Protein AF-A0A218QSC6-F1 (afdb_monomer_lite)

Radius of gyration: 18.8 Å; chains: 1; bounding box: 47×55×49 Å

Secondary structure (DSSP, 8-state):
----------TT---EEEE-TTSEEEEEES--SSPPTT-EEPP------PEE-GGGGHHHHTTEEEEEEE---TT-TT-EEEEEEE-SSS-EEEEEEEEEEEETTEEEE--TTSSPEEHHHHHHHHT--TT-EE-TT-EEEEEEE---TTEEEEEEEEETT--EEEEEEE------GGGG-

Foldseek 3Di:
DDDDPDDDPPVDDQKDFDAAPQQETDDMHPDDPPDPPSHDHQAQDQDDWDWDDQVQAPVVCQQKPKDKEDDDDPVDPQFIKIKIFGQDQFKKAFAWKAKFADDPNITTGDDPSNDIDGSVVVCRQQVHDPVRIAHHGRMTMRRGDHDDVFIKMKTWMATPVGDTHMHIDTPDPPDPPVVVD

Structure (mmCIF, N/CA/C/O backbone):
data_AF-A0A218QSC6-F1
#
_entry.id   AF-A0A218QSC6-F1
#
loop_
_atom_site.group_PDB
_atom_site.id
_atom_site.type_symbol
_atom_site.label_atom_id
_atom_site.label_alt_id
_atom_site.label_comp_id
_atom_site.label_asym_id
_atom_site.label_entity_id
_atom_site.label_seq_id
_atom_site.pdbx_PDB_ins_code
_atom_site.Cartn_x
_atom_site.Cartn_y
_atom_site.Cartn_z
_atom_site.occupancy
_atom_site.B_iso_or_equiv
_atom_site.auth_seq_id
_atom_site.auth_comp_id
_atom_site.auth_asym_id
_atom_site.auth_atom_id
_atom_site.pdbx_PDB_model_num
ATOM 1 N N . MET A 1 1 ? 12.848 -32.900 5.705 1.00 38.41 1 MET A N 1
ATOM 2 C CA . MET A 1 1 ? 12.735 -32.770 4.238 1.00 38.41 1 MET A CA 1
ATOM 3 C C . MET A 1 1 ? 13.510 -31.530 3.831 1.00 38.41 1 MET A C 1
ATOM 5 O O . MET A 1 1 ? 13.062 -30.424 4.095 1.00 38.41 1 MET A O 1
ATOM 9 N N . SER A 1 2 ? 14.731 -31.716 3.335 1.00 40.00 2 SER A N 1
ATOM 10 C CA . SER A 1 2 ? 15.607 -30.648 2.851 1.00 40.00 2 SER A CA 1
ATOM 11 C C . SER A 1 2 ? 15.188 -30.273 1.432 1.00 40.00 2 SER A C 1
ATOM 13 O O . SER A 1 2 ? 15.313 -31.096 0.526 1.00 40.00 2 SER A O 1
ATOM 15 N N . GLY A 1 3 ? 14.660 -29.063 1.248 1.00 41.25 3 GLY A N 1
ATOM 16 C CA . GLY A 1 3 ? 14.384 -28.520 -0.079 1.00 41.25 3 GLY A CA 1
ATOM 17 C C . GLY A 1 3 ? 15.693 -28.348 -0.841 1.00 41.25 3 GLY A C 1
ATOM 18 O O . GLY A 1 3 ? 16.606 -27.674 -0.365 1.00 41.25 3 GLY A O 1
ATOM 19 N N . VAL A 1 4 ? 15.796 -28.996 -1.997 1.00 41.09 4 VAL A N 1
ATOM 20 C CA . VAL A 1 4 ? 16.890 -28.783 -2.942 1.00 41.09 4 VAL A CA 1
ATOM 21 C C . VAL A 1 4 ? 16.800 -27.328 -3.404 1.00 41.09 4 VAL A C 1
ATOM 23 O O . VAL A 1 4 ? 15.817 -26.930 -4.020 1.00 41.09 4 VAL A O 1
ATOM 26 N N . LYS A 1 5 ? 17.802 -26.511 -3.064 1.00 47.44 5 LYS A N 1
ATOM 27 C CA . LYS A 1 5 ? 18.035 -25.241 -3.754 1.00 47.44 5 LYS A CA 1
ATOM 28 C C . LYS A 1 5 ? 18.710 -25.590 -5.070 1.00 47.44 5 LYS A C 1
ATOM 30 O O . LYS A 1 5 ? 19.914 -25.828 -5.091 1.00 47.44 5 LYS A O 1
ATOM 35 N N . GLU A 1 6 ? 17.936 -25.666 -6.142 1.00 43.50 6 GLU A N 1
ATOM 36 C CA . GLU A 1 6 ? 18.510 -25.685 -7.482 1.00 43.50 6 GLU A CA 1
ATOM 37 C C . GLU A 1 6 ? 19.171 -24.325 -7.724 1.00 43.50 6 GLU A C 1
ATOM 39 O O . GLU A 1 6 ? 18.514 -23.285 -7.762 1.00 43.50 6 GLU A O 1
ATOM 44 N N . SER A 1 7 ? 20.501 -24.320 -7.800 1.00 52.97 7 SER A N 1
ATOM 45 C CA . SER A 1 7 ? 21.257 -23.179 -8.298 1.00 52.97 7 SER A CA 1
ATOM 46 C C . SER A 1 7 ? 21.444 -23.364 -9.797 1.00 52.97 7 SER A C 1
ATOM 48 O O . SER A 1 7 ? 22.171 -24.262 -10.224 1.00 52.97 7 SER A O 1
ATOM 50 N N . PHE A 1 8 ? 20.807 -22.516 -10.595 1.00 48.03 8 PHE A N 1
ATOM 51 C CA . PHE A 1 8 ? 21.078 -22.451 -12.024 1.00 48.03 8 PHE A CA 1
ATOM 52 C C . PHE A 1 8 ? 22.317 -21.583 -12.238 1.00 48.03 8 PHE A C 1
ATOM 54 O O . PHE A 1 8 ? 22.346 -20.420 -11.836 1.00 48.03 8 PHE A O 1
ATOM 61 N N . CYS A 1 9 ? 23.353 -22.156 -12.847 1.00 53.25 9 CYS A N 1
ATOM 62 C CA . CYS A 1 9 ? 24.458 -21.386 -13.401 1.00 53.25 9 CYS A CA 1
ATOM 63 C C . CYS A 1 9 ? 24.004 -20.939 -14.792 1.00 53.25 9 CYS A C 1
ATOM 65 O O . CYS A 1 9 ? 23.968 -21.742 -15.723 1.00 53.25 9 CYS A O 1
ATOM 67 N N . ILE A 1 10 ? 23.508 -19.705 -14.894 1.00 60.34 10 ILE A N 1
ATOM 68 C CA . ILE A 1 10 ? 23.102 -19.136 -16.178 1.00 60.34 10 ILE A CA 1
ATOM 69 C C . ILE A 1 10 ? 24.297 -18.351 -16.705 1.00 60.34 10 ILE A C 1
ATOM 71 O O . ILE A 1 10 ? 24.473 -17.185 -16.369 1.00 60.34 10 ILE A O 1
ATOM 75 N N . ASP A 1 11 ? 25.135 -19.016 -17.494 1.00 61.19 11 ASP A N 1
ATOM 76 C CA . ASP A 1 11 ? 26.387 -18.432 -17.983 1.00 61.19 11 ASP A CA 1
ATOM 77 C C . ASP A 1 11 ? 26.186 -17.352 -19.063 1.00 61.19 11 ASP A C 1
ATOM 79 O O . ASP A 1 11 ? 27.155 -16.708 -19.454 1.00 61.19 11 ASP A O 1
ATOM 83 N N . ASP A 1 12 ? 24.956 -17.122 -19.552 1.00 65.00 12 ASP A N 1
ATOM 84 C CA . ASP A 1 12 ? 24.714 -16.125 -20.605 1.00 65.00 12 ASP A CA 1
ATOM 85 C C . ASP A 1 12 ? 23.225 -15.697 -20.714 1.00 65.00 12 ASP A C 1
ATOM 87 O O . ASP A 1 12 ? 22.528 -16.029 -21.678 1.00 65.00 12 ASP A O 1
ATOM 91 N N . VAL A 1 13 ? 22.682 -14.973 -19.719 1.00 62.97 13 VAL A N 1
ATOM 92 C CA . VAL A 1 13 ? 21.396 -14.262 -19.913 1.00 62.97 13 VAL A CA 1
ATOM 93 C C . VAL A 1 13 ? 21.649 -13.082 -20.846 1.00 62.97 13 VAL A C 1
ATOM 95 O O . VAL A 1 13 ? 22.246 -12.090 -20.444 1.00 62.97 13 VAL A O 1
ATOM 98 N N . ARG A 1 14 ? 21.179 -13.177 -22.093 1.00 71.81 14 ARG A N 1
ATOM 99 C CA . ARG A 1 14 ? 21.305 -12.094 -23.088 1.00 71.81 14 ARG A CA 1
ATOM 100 C C . ARG A 1 14 ? 20.069 -11.211 -23.199 1.00 71.81 14 ARG A C 1
ATOM 102 O O . ARG A 1 14 ? 20.125 -10.168 -23.831 1.00 71.81 14 ARG A O 1
ATOM 109 N N . SER A 1 15 ? 18.941 -11.655 -22.659 1.00 81.44 15 SER A N 1
ATOM 110 C CA . SER A 1 15 ? 17.696 -10.896 -22.622 1.00 81.44 15 SER A CA 1
ATOM 111 C C . SER A 1 15 ? 16.802 -11.463 -21.532 1.00 81.44 15 SER A C 1
ATOM 113 O O . SER A 1 15 ? 16.791 -12.677 -21.307 1.00 81.44 15 SER A O 1
ATOM 115 N N . PHE A 1 16 ? 16.059 -10.594 -20.858 1.00 85.50 16 PHE A N 1
ATOM 116 C CA . PHE A 1 16 ? 15.060 -11.001 -19.882 1.00 85.50 16 PHE A CA 1
ATOM 117 C C . PHE A 1 16 ? 13.924 -9.984 -19.790 1.00 85.50 16 PHE A C 1
ATOM 119 O O . PHE A 1 16 ? 14.073 -8.814 -20.142 1.00 85.50 16 PHE A O 1
ATOM 126 N N . ILE A 1 17 ? 12.796 -10.453 -19.268 1.00 87.19 17 ILE A N 1
ATOM 127 C CA . ILE A 1 17 ? 11.636 -9.652 -18.890 1.00 87.19 17 ILE A CA 1
ATOM 128 C C . ILE A 1 17 ? 11.343 -9.936 -17.418 1.00 87.19 17 ILE A C 1
ATOM 130 O O . ILE A 1 17 ? 11.316 -11.092 -16.996 1.00 87.19 17 ILE A O 1
ATOM 134 N N . ILE A 1 18 ? 11.102 -8.878 -16.653 1.00 84.31 18 ILE A N 1
ATOM 135 C CA . ILE A 1 18 ? 10.569 -8.929 -15.296 1.00 84.31 18 ILE A CA 1
ATOM 136 C C . ILE A 1 18 ? 9.153 -8.370 -15.359 1.00 84.31 18 ILE A C 1
ATOM 138 O O . ILE A 1 18 ? 8.958 -7.205 -15.701 1.00 84.31 18 ILE A O 1
ATOM 142 N N . ALA A 1 19 ? 8.164 -9.192 -15.022 1.00 85.19 19 ALA A N 1
ATOM 143 C CA . ALA A 1 19 ? 6.763 -8.796 -15.008 1.00 85.19 19 ALA A CA 1
ATOM 144 C C . ALA A 1 19 ? 6.067 -9.275 -13.732 1.00 85.19 19 ALA A C 1
ATOM 146 O O . ALA A 1 19 ? 6.476 -10.265 -13.118 1.00 85.19 19 ALA A O 1
ATOM 147 N N . TYR A 1 20 ? 5.009 -8.569 -13.341 1.00 81.69 20 TYR A N 1
ATOM 148 C CA . TYR A 1 20 ? 4.097 -9.033 -12.300 1.00 81.69 20 TYR A CA 1
ATOM 149 C C . TYR A 1 20 ? 3.285 -10.246 -12.782 1.00 81.69 20 TYR A C 1
ATOM 151 O O . TYR A 1 20 ? 3.119 -10.426 -13.991 1.00 81.69 20 TYR A O 1
ATOM 159 N N . PRO A 1 21 ? 2.710 -11.051 -11.866 1.00 82.88 21 PRO A N 1
ATOM 160 C CA . PRO A 1 21 ? 1.764 -12.110 -12.228 1.00 82.88 21 PRO A CA 1
ATOM 161 C C . PRO A 1 21 ? 0.572 -11.615 -13.060 1.00 82.88 21 PRO A C 1
ATOM 163 O O . PRO A 1 21 ? 0.001 -12.382 -13.828 1.00 82.88 21 PRO A O 1
ATOM 166 N N . SER A 1 22 ? 0.219 -10.331 -12.932 1.00 81.19 22 SER A N 1
ATOM 167 C CA . SER A 1 22 ? -0.791 -9.653 -13.748 1.00 81.19 22 SER A CA 1
ATOM 168 C C . SER A 1 22 ? -0.426 -9.515 -15.231 1.00 81.19 22 SER A C 1
ATOM 170 O O . SER A 1 22 ? -1.312 -9.210 -16.024 1.00 81.19 22 SER A O 1
ATOM 172 N N . GLY A 1 23 ? 0.847 -9.701 -15.602 1.00 85.31 23 GLY A N 1
ATOM 173 C CA . GLY A 1 23 ? 1.379 -9.436 -16.942 1.00 85.31 23 GLY A CA 1
ATOM 174 C C . GLY A 1 23 ? 2.026 -8.057 -17.106 1.00 85.31 23 GLY A C 1
ATOM 175 O O . GLY A 1 23 ? 2.639 -7.770 -18.135 1.00 85.31 23 GLY A O 1
ATOM 176 N N . GLU A 1 24 ? 1.939 -7.194 -16.092 1.00 85.94 24 GLU A N 1
ATOM 177 C CA . GLU A 1 24 ? 2.520 -5.851 -16.125 1.00 85.94 24 GLU A CA 1
ATOM 178 C C . GLU A 1 24 ? 4.055 -5.898 -16.143 1.00 85.94 24 GLU A C 1
ATOM 180 O O . GLU A 1 24 ? 4.690 -6.337 -15.181 1.00 85.94 24 GLU A O 1
ATOM 185 N N . LEU A 1 25 ? 4.654 -5.402 -17.228 1.00 85.25 25 LEU A N 1
ATOM 186 C CA . LEU A 1 25 ? 6.101 -5.310 -17.408 1.00 85.25 25 LEU A CA 1
ATOM 187 C C . LEU A 1 25 ? 6.709 -4.284 -16.439 1.00 85.25 25 LEU A C 1
ATOM 189 O O . LEU A 1 25 ? 6.414 -3.090 -16.528 1.00 85.25 25 LEU A O 1
ATOM 193 N N . LEU A 1 26 ? 7.583 -4.752 -15.547 1.00 80.19 26 LEU A N 1
ATOM 194 C CA . LEU A 1 26 ? 8.299 -3.935 -14.568 1.00 80.19 26 LEU A CA 1
ATOM 195 C C . LEU A 1 26 ? 9.654 -3.464 -15.105 1.00 80.19 26 LEU A C 1
ATOM 197 O O . LEU A 1 26 ? 9.994 -2.292 -14.963 1.00 80.19 26 LEU A O 1
ATOM 201 N N . ASP A 1 27 ? 10.419 -4.382 -15.696 1.00 81.62 27 ASP A N 1
ATOM 202 C CA . ASP A 1 27 ? 11.759 -4.124 -16.227 1.00 81.62 27 ASP A CA 1
ATOM 203 C C . ASP A 1 27 ? 12.143 -5.194 -17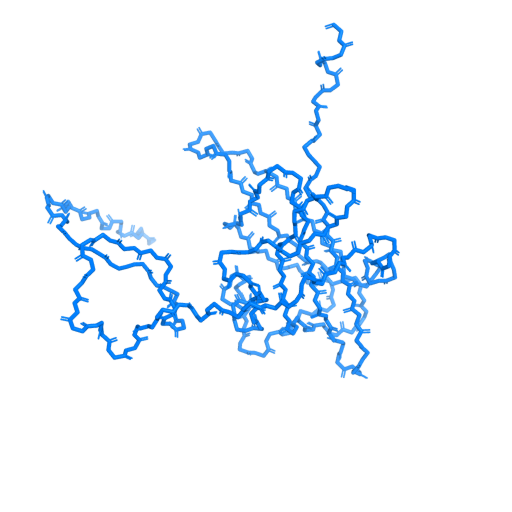.263 1.00 81.62 27 ASP A C 1
ATOM 205 O O . ASP A 1 27 ? 11.474 -6.220 -17.399 1.00 81.62 27 ASP A O 1
ATOM 209 N N . GLY A 1 28 ? 13.230 -4.985 -17.993 1.00 83.56 28 GLY A N 1
ATOM 210 C CA . GLY A 1 28 ? 13.775 -5.983 -18.900 1.00 83.56 28 GLY A CA 1
ATOM 211 C C . GLY A 1 28 ? 15.008 -5.495 -19.643 1.00 83.56 28 GLY A C 1
ATOM 212 O O . GLY A 1 28 ? 15.184 -4.303 -19.887 1.00 83.56 28 GLY A O 1
ATOM 213 N N . GLU A 1 29 ? 15.846 -6.438 -20.057 1.00 82.38 29 GLU A N 1
ATOM 214 C CA . GLU A 1 29 ? 17.035 -6.164 -20.857 1.00 82.38 29 GLU A CA 1
ATOM 215 C C . GLU A 1 29 ? 16.890 -6.778 -22.247 1.00 82.38 29 GLU A C 1
ATOM 217 O O . GLU A 1 29 ? 16.478 -7.933 -22.397 1.00 82.38 29 GLU A O 1
ATOM 222 N N . LEU A 1 30 ? 17.215 -5.984 -23.274 1.00 77.69 30 LEU A N 1
ATOM 223 C CA . LEU A 1 30 ? 17.134 -6.379 -24.685 1.00 77.69 30 LEU A CA 1
ATOM 224 C C . LEU A 1 30 ? 15.775 -7.010 -25.043 1.00 77.69 30 LEU A C 1
ATOM 226 O O . LEU A 1 30 ? 15.704 -8.045 -25.702 1.00 77.69 30 LEU A O 1
ATOM 230 N N . VAL A 1 31 ? 14.695 -6.384 -24.563 1.00 77.31 31 VAL A N 1
ATOM 231 C CA . VAL A 1 31 ? 13.313 -6.860 -24.700 1.00 77.31 31 VAL A CA 1
ATOM 232 C C . VAL A 1 31 ? 12.943 -7.040 -26.176 1.00 77.31 31 VAL A C 1
ATOM 234 O O . VAL A 1 31 ? 13.120 -6.135 -26.994 1.00 77.31 31 VAL A O 1
ATOM 237 N N . PHE A 1 32 ? 12.432 -8.220 -26.518 1.00 76.06 32 PHE A N 1
ATOM 238 C CA . PHE A 1 32 ? 12.029 -8.585 -27.874 1.00 76.06 32 PHE A CA 1
ATOM 239 C C . PHE A 1 32 ? 10.623 -8.074 -28.212 1.00 76.06 32 PHE A C 1
ATOM 241 O O . PHE A 1 32 ? 9.775 -7.903 -27.337 1.00 76.06 32 PHE A O 1
ATOM 248 N N . TYR A 1 33 ? 10.381 -7.835 -29.505 1.00 74.62 33 TYR A N 1
ATOM 249 C CA . TYR A 1 33 ? 9.068 -7.469 -30.030 1.00 74.62 33 TYR A CA 1
ATOM 250 C C . TYR A 1 33 ? 8.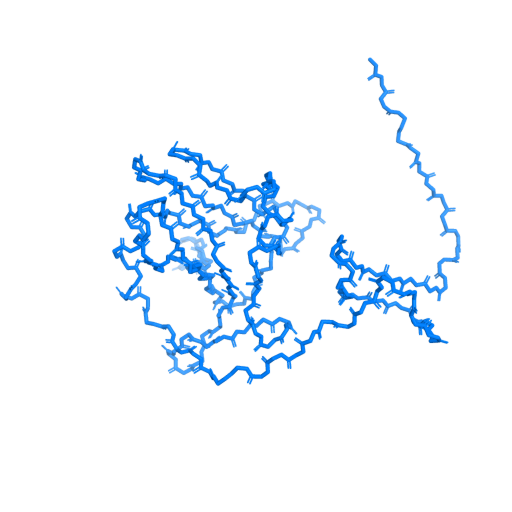617 -8.488 -31.093 1.00 74.62 33 TYR A C 1
ATOM 252 O O . TYR A 1 33 ? 9.413 -8.809 -31.980 1.00 74.62 33 TYR A O 1
ATOM 260 N N . PRO A 1 34 ? 7.361 -8.970 -31.055 1.00 83.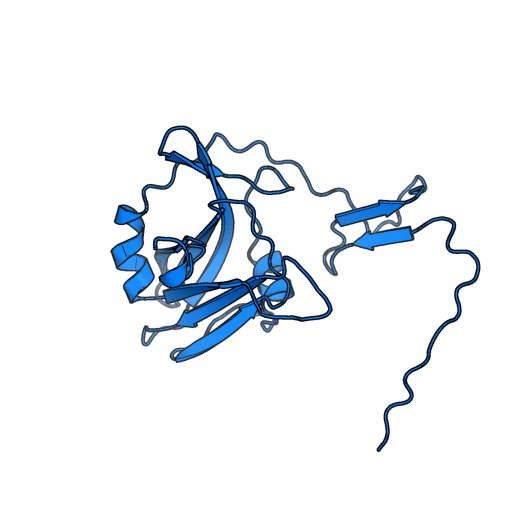94 34 PRO A N 1
ATOM 261 C CA . PRO A 1 34 ? 6.321 -8.629 -30.081 1.00 83.94 34 PRO A CA 1
ATOM 262 C C . PRO A 1 34 ? 6.604 -9.207 -28.685 1.00 83.94 34 PRO A C 1
ATOM 264 O O . PRO A 1 34 ? 7.312 -10.204 -28.550 1.00 83.94 34 PRO A O 1
ATOM 267 N N . LEU A 1 35 ? 6.047 -8.565 -27.653 1.00 86.06 35 LEU A N 1
ATOM 268 C CA . LEU A 1 35 ? 5.995 -9.151 -26.312 1.00 86.06 35 LEU A CA 1
ATOM 269 C C . LEU A 1 35 ? 5.118 -10.418 -26.332 1.00 86.06 35 LEU A C 1
ATOM 271 O O . LEU A 1 35 ? 4.234 -10.513 -27.191 1.00 86.06 35 LEU A O 1
ATOM 275 N N . PRO A 1 36 ? 5.330 -11.374 -25.405 1.00 87.62 36 PRO A N 1
ATOM 276 C CA . PRO A 1 36 ? 4.373 -12.456 -25.181 1.00 87.62 36 PRO A CA 1
ATOM 277 C C . PRO A 1 36 ? 2.968 -11.890 -24.944 1.00 87.62 36 PRO A C 1
ATOM 279 O O . PRO A 1 36 ? 2.837 -10.795 -24.399 1.00 87.62 36 PRO A O 1
ATOM 282 N N . GLU A 1 37 ? 1.932 -12.618 -25.360 1.00 85.81 37 GLU A N 1
ATOM 283 C CA . GLU A 1 37 ? 0.545 -12.127 -25.377 1.00 85.81 37 GLU A CA 1
ATOM 284 C C . GLU A 1 37 ? 0.060 -11.676 -23.990 1.00 85.81 37 GLU A C 1
ATOM 286 O O . GLU A 1 37 ? -0.720 -10.733 -23.871 1.00 85.81 37 GLU A O 1
ATOM 291 N N . GLU A 1 38 ? 0.577 -12.306 -22.937 1.00 89.38 38 GLU A N 1
ATOM 292 C CA . GLU A 1 38 ? 0.224 -12.030 -21.550 1.00 89.38 38 GLU A CA 1
ATOM 293 C C . GLU A 1 38 ? 1.003 -10.851 -20.950 1.00 89.38 38 GLU A C 1
ATOM 295 O O . GLU A 1 38 ? 0.670 -10.403 -19.857 1.00 89.38 38 GLU A O 1
ATOM 300 N N . ILE A 1 39 ? 2.037 -10.345 -21.633 1.00 88.75 39 ILE A N 1
ATOM 301 C CA . ILE A 1 39 ? 2.907 -9.282 -21.125 1.00 88.75 39 ILE A CA 1
ATOM 302 C C . ILE A 1 39 ? 2.567 -7.952 -21.784 1.00 88.75 39 ILE A C 1
ATOM 304 O O . ILE A 1 39 ? 2.628 -7.789 -23.003 1.00 88.75 39 ILE A O 1
ATOM 308 N N . PHE A 1 40 ? 2.291 -6.950 -20.957 1.00 86.94 40 PHE A N 1
ATOM 309 C CA . PHE A 1 40 ? 1.956 -5.611 -21.419 1.00 86.94 40 PHE A CA 1
ATOM 310 C C . PHE A 1 40 ? 2.687 -4.537 -20.622 1.00 86.94 40 PHE A C 1
ATOM 312 O O . PHE A 1 40 ? 2.969 -4.671 -19.432 1.00 86.94 40 PHE A O 1
ATOM 319 N N . TYR A 1 41 ? 2.996 -3.429 -21.296 1.00 80.50 41 TYR A N 1
ATOM 320 C CA . TYR A 1 41 ? 3.557 -2.258 -20.637 1.00 80.50 41 TYR A CA 1
ATOM 321 C C . TYR A 1 41 ? 2.571 -1.702 -19.617 1.00 80.50 41 TYR A C 1
ATOM 323 O O . TYR A 1 41 ? 1.379 -1.558 -19.907 1.00 80.50 41 TYR A O 1
ATOM 331 N N . ILE A 1 42 ? 3.090 -1.309 -18.454 1.00 76.38 42 ILE A N 1
ATOM 332 C CA . ILE A 1 42 ? 2.303 -0.573 -17.473 1.00 76.38 42 ILE A CA 1
ATOM 333 C C . ILE A 1 42 ? 1.762 0.697 -18.133 1.00 76.38 42 ILE A C 1
ATOM 335 O O . ILE A 1 42 ? 2.507 1.530 -18.660 1.00 76.38 42 ILE A O 1
ATOM 339 N N . LYS A 1 43 ? 0.438 0.844 -18.112 1.00 71.31 43 LYS A N 1
ATOM 340 C CA . LYS A 1 43 ? -0.230 1.993 -18.710 1.00 71.31 43 LYS A CA 1
ATOM 341 C C . LYS A 1 43 ? 0.073 3.234 -17.875 1.00 71.31 43 LYS A C 1
ATOM 343 O O . LYS A 1 43 ? -0.300 3.313 -16.708 1.00 71.31 43 LYS A O 1
ATOM 348 N N . ASN A 1 44 ? 0.735 4.213 -18.485 1.00 63.31 44 ASN A N 1
ATOM 349 C CA . ASN A 1 44 ? 1.035 5.476 -17.825 1.00 63.31 44 ASN A CA 1
ATOM 350 C C . ASN A 1 44 ? -0.227 6.349 -17.814 1.00 63.31 44 ASN A C 1
ATOM 352 O O . ASN A 1 44 ? -0.539 7.053 -18.780 1.00 63.31 44 ASN A O 1
ATOM 356 N N . GLU A 1 45 ? -1.011 6.245 -16.747 1.00 65.56 45 GLU A N 1
ATOM 357 C CA . GLU A 1 45 ? -2.130 7.145 -16.519 1.00 65.56 45 GLU A CA 1
ATOM 358 C C . GLU A 1 45 ? -1.561 8.438 -15.949 1.00 65.56 45 GLU A C 1
ATOM 360 O O . GLU A 1 45 ? -1.277 8.525 -14.762 1.00 65.56 45 GLU A O 1
ATOM 365 N N . LYS A 1 46 ? -1.368 9.461 -16.790 1.00 60.25 46 LYS A N 1
ATOM 366 C CA . LYS A 1 46 ? -1.054 10.811 -16.300 1.00 60.25 46 LYS A CA 1
ATOM 367 C C . LYS A 1 46 ? -2.265 11.361 -15.552 1.00 60.25 46 LYS A C 1
ATOM 369 O O . LYS A 1 46 ? -3.086 12.086 -16.118 1.00 60.25 46 LYS A O 1
ATOM 374 N N . ILE A 1 47 ? -2.393 10.994 -14.285 1.00 64.31 47 ILE A N 1
ATOM 375 C CA . ILE A 1 47 ? -3.409 11.535 -13.393 1.00 64.31 47 ILE A CA 1
ATOM 376 C C . ILE A 1 47 ? -2.989 12.968 -13.050 1.00 64.31 47 ILE A C 1
ATOM 378 O O . ILE A 1 47 ? -1.815 13.245 -12.796 1.00 64.31 47 ILE A O 1
ATOM 382 N N . LYS A 1 48 ? -3.941 13.911 -13.083 1.00 59.66 48 LYS A N 1
ATOM 383 C CA . LYS A 1 48 ? -3.699 15.266 -12.567 1.00 59.66 48 LYS A CA 1
ATOM 384 C C . LYS A 1 48 ? -3.225 15.137 -11.126 1.00 59.66 48 LYS A C 1
ATOM 386 O O . LYS A 1 48 ? -3.869 14.434 -10.358 1.00 59.66 48 LYS A O 1
ATOM 391 N N . SER A 1 49 ? -2.132 15.813 -10.793 1.00 61.31 49 SER A N 1
ATOM 392 C CA . SER A 1 49 ? -1.470 15.764 -9.492 1.00 61.31 49 SER A CA 1
ATOM 393 C C . SER A 1 49 ? -2.494 15.869 -8.359 1.00 61.31 49 SER A C 1
ATOM 395 O O . SER A 1 49 ? -3.007 16.949 -8.071 1.00 61.31 49 SER A O 1
ATOM 397 N N . GLU A 1 50 ? -2.828 14.733 -7.750 1.00 72.75 50 GLU A N 1
ATOM 398 C CA . GLU A 1 50 ? -3.651 14.703 -6.549 1.00 72.75 50 GLU A CA 1
ATOM 399 C C . GLU A 1 50 ? -2.718 15.061 -5.395 1.00 72.75 50 GLU A C 1
ATOM 401 O O . GLU A 1 50 ? -1.645 14.470 -5.254 1.00 72.75 50 GLU A O 1
ATOM 406 N N . ILE A 1 51 ? -3.071 16.099 -4.643 1.00 78.75 51 ILE A N 1
ATOM 407 C CA . ILE A 1 51 ? -2.272 16.585 -3.520 1.00 78.75 51 ILE A CA 1
ATOM 408 C C . ILE A 1 51 ? -2.859 15.984 -2.252 1.00 78.75 51 ILE A C 1
ATOM 410 O O . ILE A 1 51 ? -4.062 16.095 -2.017 1.00 78.75 51 ILE A O 1
ATOM 414 N N . ILE A 1 52 ? -2.008 15.374 -1.432 1.00 81.38 52 ILE A N 1
ATOM 415 C CA . ILE A 1 52 ? -2.403 14.862 -0.120 1.00 81.38 52 ILE A CA 1
ATOM 416 C C . ILE A 1 52 ? -1.919 15.818 0.969 1.00 81.38 52 ILE A C 1
ATOM 418 O O . ILE A 1 52 ? -0.773 16.271 0.966 1.00 81.38 52 ILE A O 1
ATOM 422 N N . ILE A 1 53 ? -2.825 16.101 1.901 1.00 79.19 53 ILE A N 1
ATOM 423 C CA . ILE A 1 53 ? -2.585 16.852 3.132 1.00 79.19 53 ILE A CA 1
ATOM 424 C C . ILE A 1 53 ? -2.583 15.808 4.262 1.00 79.19 53 ILE A C 1
ATOM 426 O O . ILE A 1 53 ? -3.633 15.197 4.479 1.00 79.19 53 ILE A O 1
ATOM 430 N N . PRO A 1 54 ? -1.442 15.520 4.918 1.00 77.62 54 PRO A N 1
ATOM 431 C CA . PRO A 1 54 ? -1.330 14.446 5.911 1.00 77.62 54 PRO A CA 1
ATOM 432 C C . PRO A 1 54 ? -2.360 14.518 7.042 1.00 77.62 54 PRO A C 1
ATOM 434 O O . PRO A 1 54 ? -2.842 13.483 7.494 1.00 77.62 54 PRO A O 1
ATOM 437 N N . GLU A 1 55 ? -2.746 15.725 7.448 1.00 78.00 55 GLU A N 1
ATOM 438 C CA . GLU A 1 55 ? -3.757 15.983 8.476 1.00 78.00 55 GLU A CA 1
ATOM 439 C C . GLU A 1 55 ? -5.123 15.384 8.095 1.00 78.00 55 GLU A C 1
ATOM 441 O O . GLU A 1 55 ? -5.870 14.918 8.951 1.00 78.00 55 GLU A O 1
ATOM 446 N N . ASN A 1 56 ? -5.429 15.285 6.796 1.00 80.75 56 ASN A N 1
ATOM 447 C CA . ASN A 1 56 ? -6.669 14.669 6.315 1.00 80.75 56 ASN A CA 1
ATOM 448 C C . ASN A 1 56 ? -6.670 13.133 6.438 1.00 80.75 56 ASN A C 1
ATOM 450 O O . ASN A 1 56 ? -7.685 12.501 6.145 1.00 80.75 56 ASN A O 1
ATOM 454 N N . LEU A 1 57 ? -5.547 12.518 6.828 1.00 86.50 57 LEU A N 1
ATOM 455 C CA . LEU A 1 57 ? -5.411 11.068 6.976 1.00 86.50 57 LEU A CA 1
ATOM 456 C C . LEU A 1 57 ? -5.580 10.596 8.424 1.00 86.50 57 LEU A C 1
ATOM 458 O O . LEU A 1 57 ? -5.669 9.390 8.647 1.00 86.50 57 LEU A O 1
ATOM 462 N N . GLU A 1 58 ? -5.632 11.502 9.407 1.00 86.56 58 GLU A N 1
ATOM 463 C CA . GLU A 1 58 ? -5.662 11.149 10.834 1.00 86.56 58 GLU A CA 1
ATOM 464 C C . GLU A 1 58 ? -6.823 10.211 11.182 1.00 86.56 58 GLU A C 1
ATOM 466 O O . GLU A 1 58 ? -6.607 9.153 11.778 1.00 86.56 58 GLU A O 1
ATOM 471 N N . ASP A 1 59 ? -8.037 10.535 10.732 1.00 89.38 59 ASP A N 1
ATOM 472 C CA . ASP A 1 59 ? -9.230 9.715 10.969 1.00 89.38 59 ASP A CA 1
ATOM 473 C C . ASP A 1 59 ? -9.119 8.321 10.337 1.00 89.38 59 ASP A C 1
ATOM 475 O O . ASP A 1 59 ? -9.553 7.321 10.914 1.00 89.38 59 ASP A O 1
ATOM 479 N N . GLY A 1 60 ? -8.531 8.225 9.142 1.00 93.50 60 GLY A N 1
ATOM 480 C CA . GLY A 1 60 ? -8.306 6.941 8.483 1.00 93.50 60 GLY A CA 1
ATOM 481 C C . GLY A 1 60 ? -7.204 6.126 9.155 1.00 93.50 60 GLY A C 1
ATOM 482 O O . GLY A 1 60 ? -7.343 4.910 9.295 1.00 93.50 60 GLY A O 1
ATOM 483 N N . ASN A 1 61 ? -6.164 6.791 9.657 1.00 95.06 61 ASN A N 1
ATOM 484 C CA . ASN A 1 61 ? -5.061 6.178 10.394 1.00 95.06 61 ASN A CA 1
ATOM 485 C C . ASN A 1 61 ? -5.492 5.600 11.754 1.00 95.06 61 ASN A C 1
ATOM 487 O O . ASN A 1 61 ? -4.834 4.696 12.271 1.00 95.06 61 ASN A O 1
ATOM 491 N N . GLN A 1 62 ? -6.621 6.054 12.312 1.00 95.06 62 GLN A N 1
ATOM 492 C CA . GLN A 1 62 ? -7.254 5.413 13.472 1.00 95.06 62 GLN A CA 1
ATOM 493 C C . GLN A 1 62 ? -7.923 4.071 13.124 1.00 95.06 62 GLN A C 1
ATOM 495 O O . GLN A 1 62 ? -8.068 3.214 13.994 1.00 95.06 62 GLN A O 1
ATOM 500 N N . LEU A 1 63 ? -8.333 3.868 11.866 1.00 96.75 63 LEU A N 1
ATOM 501 C CA . LEU A 1 63 ? -8.967 2.628 11.397 1.00 96.75 63 LEU A CA 1
ATOM 502 C C . LEU A 1 63 ? -7.947 1.630 10.841 1.00 96.75 63 LEU A C 1
ATOM 504 O O . LEU A 1 63 ? -8.082 0.422 11.045 1.00 96.75 63 LEU A O 1
ATOM 508 N N . LEU A 1 64 ? -6.933 2.132 10.139 1.00 97.44 64 LEU A N 1
ATOM 509 C CA . LEU A 1 64 ? -5.889 1.347 9.497 1.00 97.44 64 LEU A CA 1
ATOM 510 C C . LEU A 1 64 ? -4.537 1.993 9.772 1.00 97.44 64 LEU A C 1
ATOM 512 O O . LEU A 1 64 ? -4.229 3.058 9.245 1.00 97.44 64 LEU A O 1
ATOM 516 N N . LYS A 1 65 ? -3.699 1.327 10.560 1.00 9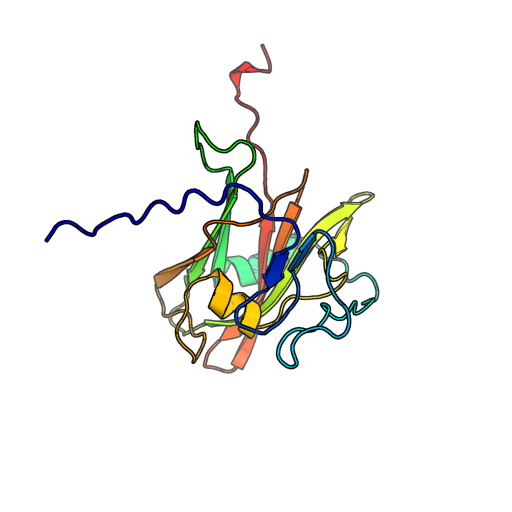6.38 65 LYS A N 1
ATOM 517 C CA . LYS A 1 65 ? -2.355 1.827 10.830 1.00 96.38 65 LYS A CA 1
ATOM 518 C C . LYS A 1 65 ? -1.409 1.383 9.725 1.00 96.38 65 LYS A C 1
ATOM 520 O O . LYS A 1 65 ? -1.213 0.185 9.525 1.00 96.38 65 LYS A O 1
ATOM 525 N N . VAL A 1 66 ? -0.795 2.353 9.057 1.00 95.06 66 VAL A N 1
ATOM 526 C CA . VAL A 1 66 ? 0.255 2.130 8.061 1.00 95.06 66 VAL A CA 1
ATOM 527 C C . VAL A 1 66 ? 1.611 2.334 8.730 1.00 95.06 66 VAL A C 1
ATOM 529 O O . VAL A 1 66 ? 1.829 3.308 9.448 1.00 95.06 66 VAL A O 1
ATOM 532 N N . LEU A 1 67 ? 2.522 1.392 8.529 1.00 92.69 67 LEU A N 1
ATOM 533 C CA . LEU A 1 67 ? 3.893 1.449 9.014 1.00 92.69 67 LEU A CA 1
ATOM 534 C C . LEU A 1 67 ? 4.822 1.242 7.834 1.00 92.69 67 LEU A C 1
ATOM 536 O O . LEU A 1 67 ? 4.854 0.149 7.283 1.00 92.69 67 LEU A O 1
ATOM 540 N N . HIS A 1 68 ? 5.593 2.260 7.479 1.00 90.69 68 HIS A N 1
ATOM 541 C CA . HIS A 1 68 ? 6.606 2.152 6.443 1.00 90.69 68 HIS A CA 1
ATOM 542 C C . HIS A 1 68 ? 7.984 2.344 7.071 1.00 90.69 68 HIS A C 1
ATOM 544 O O . HIS A 1 68 ? 8.253 3.376 7.688 1.00 90.69 68 HIS A O 1
ATOM 550 N N . LYS A 1 69 ? 8.851 1.337 6.968 1.00 87.38 69 LYS A N 1
ATOM 551 C CA . LYS A 1 69 ? 10.148 1.345 7.648 1.00 87.38 69 LYS A CA 1
ATOM 552 C C . LYS A 1 69 ? 11.256 0.833 6.742 1.00 87.38 69 LYS A C 1
ATOM 554 O O . LYS A 1 69 ? 11.059 -0.062 5.928 1.00 87.38 69 LYS A O 1
ATOM 559 N N . LYS A 1 70 ? 12.450 1.382 6.945 1.00 85.75 70 LYS A N 1
ATOM 560 C CA . LYS A 1 70 ? 13.687 0.847 6.381 1.00 85.75 70 LYS A CA 1
ATOM 561 C C . LYS A 1 70 ? 14.042 -0.422 7.143 1.00 85.75 70 LYS A C 1
ATOM 563 O O . LYS A 1 70 ? 14.148 -0.385 8.369 1.00 85.75 70 LYS A O 1
ATOM 568 N N . GLU A 1 71 ? 14.224 -1.525 6.438 1.00 81.62 71 GLU A N 1
ATOM 569 C CA . GLU A 1 71 ? 14.688 -2.759 7.061 1.00 81.62 71 GLU A CA 1
ATOM 570 C C . GLU A 1 71 ? 16.211 -2.749 7.149 1.00 81.62 71 GLU A C 1
ATOM 572 O O . GLU A 1 71 ? 16.923 -2.359 6.218 1.00 81.62 71 GLU A O 1
ATOM 577 N N . ALA A 1 72 ? 16.724 -3.209 8.286 1.00 68.12 72 ALA A N 1
ATOM 578 C CA . ALA A 1 72 ? 18.144 -3.454 8.447 1.00 68.12 72 ALA A CA 1
ATOM 579 C C . ALA A 1 72 ? 18.480 -4.791 7.776 1.00 68.12 72 ALA A C 1
ATOM 581 O O . ALA A 1 72 ? 18.228 -5.857 8.332 1.00 68.12 72 ALA A O 1
ATOM 582 N N . ASN A 1 73 ? 19.039 -4.737 6.570 1.00 66.25 73 ASN A N 1
ATOM 583 C CA . ASN A 1 73 ? 19.600 -5.907 5.910 1.00 66.25 73 ASN A CA 1
ATOM 584 C C . ASN A 1 73 ? 21.050 -5.617 5.512 1.00 66.25 73 ASN A C 1
ATOM 586 O O . ASN A 1 73 ? 21.314 -4.737 4.693 1.00 66.25 73 ASN A O 1
ATOM 590 N N . GLU A 1 74 ? 21.991 -6.368 6.089 1.00 54.78 74 GLU A N 1
ATOM 591 C CA . GLU A 1 74 ? 23.430 -6.211 5.834 1.00 54.78 74 GLU A CA 1
ATOM 592 C C . GLU A 1 74 ? 23.806 -6.462 4.364 1.00 54.78 74 GLU A C 1
ATOM 594 O O . GLU A 1 74 ? 24.784 -5.904 3.871 1.00 54.78 74 GLU A O 1
ATOM 599 N N . GLN A 1 75 ? 23.006 -7.251 3.639 1.00 62.25 75 GLN A N 1
ATOM 600 C CA . GLN A 1 75 ? 23.249 -7.614 2.241 1.00 62.25 75 GLN A CA 1
ATOM 601 C C . GLN A 1 75 ? 22.502 -6.722 1.240 1.00 62.25 75 GLN A C 1
ATOM 603 O O . GLN A 1 75 ? 22.858 -6.692 0.064 1.00 62.25 75 GLN A O 1
ATOM 608 N N . ARG A 1 76 ? 21.466 -5.993 1.676 1.00 61.56 76 ARG A N 1
ATOM 609 C CA . ARG A 1 76 ? 20.609 -5.177 0.802 1.00 61.56 76 ARG A CA 1
ATOM 610 C C . ARG A 1 76 ? 20.448 -3.772 1.372 1.00 61.56 76 ARG A C 1
ATOM 612 O O . ARG A 1 76 ? 19.597 -3.519 2.221 1.00 61.56 76 ARG A O 1
ATOM 619 N N . LYS A 1 77 ? 21.266 -2.835 0.883 1.00 64.38 77 LYS A N 1
ATOM 620 C CA . LYS A 1 77 ? 21.112 -1.410 1.207 1.00 64.38 77 LYS A CA 1
ATOM 621 C C . LYS A 1 77 ? 19.827 -0.867 0.575 1.00 64.38 77 LYS A C 1
ATOM 623 O O . LYS A 1 77 ? 19.574 -1.122 -0.595 1.00 64.38 77 LYS A O 1
ATOM 628 N N . GLY A 1 78 ? 19.071 -0.067 1.331 1.00 69.44 78 GLY A N 1
ATOM 629 C CA . GLY A 1 78 ? 17.916 0.673 0.801 1.00 69.44 78 GLY A CA 1
ATOM 630 C C . GLY A 1 78 ? 16.652 -0.168 0.623 1.00 69.44 78 GLY A C 1
ATOM 631 O O . GLY A 1 78 ? 15.899 0.061 -0.314 1.00 69.44 78 GLY A O 1
ATOM 632 N N . TYR A 1 79 ? 16.439 -1.146 1.501 1.00 81.00 79 TYR A N 1
ATOM 633 C CA . TYR A 1 79 ? 15.252 -1.989 1.491 1.00 81.00 79 TYR A CA 1
ATOM 634 C C . TYR A 1 79 ? 14.215 -1.483 2.495 1.00 81.00 79 TYR A C 1
ATOM 636 O O . TYR A 1 79 ? 14.571 -1.098 3.614 1.00 81.00 79 TYR A O 1
ATOM 644 N N . TYR A 1 80 ? 12.944 -1.490 2.104 1.00 87.25 80 TYR A N 1
ATOM 645 C CA . TYR A 1 80 ? 11.848 -0.969 2.911 1.00 87.25 80 TYR A CA 1
ATOM 646 C C . TYR A 1 80 ? 10.708 -1.973 2.952 1.00 87.25 80 TYR A C 1
ATOM 648 O O . TYR A 1 80 ? 10.466 -2.683 1.982 1.00 87.25 80 TYR A O 1
ATOM 656 N N . SER A 1 81 ? 9.992 -2.003 4.067 1.00 90.81 81 SER A N 1
ATOM 657 C CA . SER 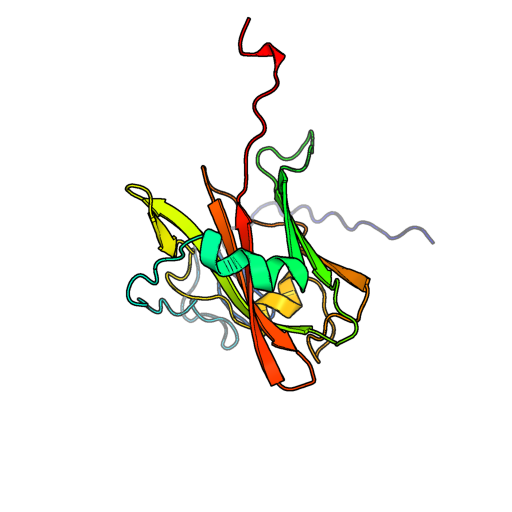A 1 81 ? 8.744 -2.744 4.188 1.00 90.81 81 SER A CA 1
ATOM 658 C C . SER A 1 81 ? 7.610 -1.801 4.546 1.00 90.81 81 SER A C 1
ATOM 660 O O . SER A 1 81 ? 7.800 -0.807 5.260 1.00 90.81 81 SER A O 1
ATOM 662 N N . THR A 1 82 ? 6.420 -2.133 4.057 1.00 94.00 82 THR A N 1
ATOM 663 C CA . THR A 1 82 ? 5.191 -1.441 4.433 1.00 94.00 82 THR A CA 1
ATOM 664 C C . THR A 1 82 ? 4.205 -2.434 5.011 1.00 94.00 82 THR A C 1
ATOM 666 O O . THR A 1 82 ? 3.815 -3.385 4.339 1.00 94.00 82 THR A O 1
ATOM 669 N N . SER A 1 83 ? 3.770 -2.198 6.244 1.00 95.75 83 SER A N 1
ATOM 670 C CA . SER A 1 83 ? 2.765 -3.005 6.928 1.00 95.75 83 SER A CA 1
ATOM 671 C C . SER A 1 83 ? 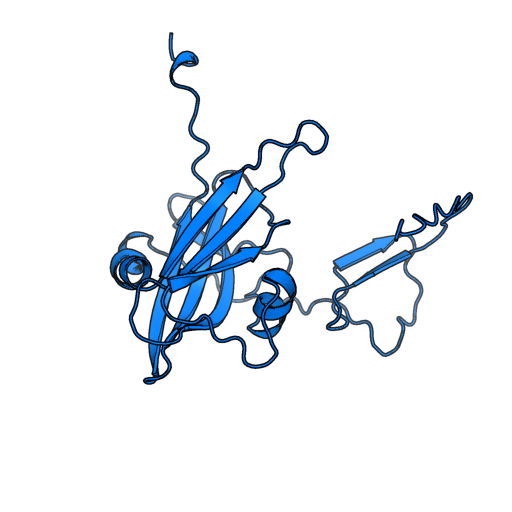1.485 -2.216 7.147 1.00 95.75 83 SER A C 1
ATOM 673 O O . SER A 1 83 ? 1.521 -1.071 7.597 1.00 95.75 83 SER A O 1
ATOM 675 N N . LEU A 1 84 ? 0.352 -2.859 6.891 1.00 97.69 84 LEU A N 1
ATOM 676 C CA . LEU A 1 84 ? -0.986 -2.359 7.187 1.00 97.69 84 LEU A CA 1
ATOM 677 C C . LEU A 1 84 ? -1.586 -3.201 8.310 1.00 97.69 84 LEU A C 1
ATOM 679 O O . LEU A 1 84 ? -1.632 -4.425 8.209 1.00 97.69 84 LEU A O 1
ATOM 683 N N . ILE A 1 85 ? -2.048 -2.541 9.369 1.00 98.12 85 ILE A N 1
ATOM 684 C CA . ILE A 1 85 ? -2.665 -3.169 10.541 1.00 98.12 85 ILE A CA 1
ATOM 685 C C . ILE A 1 85 ? -4.113 -2.696 10.623 1.00 98.12 85 ILE A C 1
ATOM 687 O O . ILE A 1 85 ? -4.361 -1.507 10.844 1.00 98.12 85 ILE A O 1
ATOM 691 N N . ASN A 1 86 ? -5.071 -3.610 10.467 1.00 98.25 86 ASN A N 1
ATOM 692 C CA . ASN A 1 86 ? -6.484 -3.281 10.646 1.00 98.25 86 ASN A CA 1
ATOM 693 C C . ASN A 1 86 ? -6.796 -3.118 12.142 1.00 98.25 86 ASN A C 1
ATOM 695 O O . ASN A 1 86 ? -6.788 -4.093 12.893 1.00 98.25 86 ASN A O 1
ATOM 699 N N . LEU A 1 87 ? -7.077 -1.886 12.569 1.00 97.56 87 LEU A N 1
ATOM 700 C CA . LEU A 1 87 ? -7.395 -1.550 13.959 1.00 97.56 87 LEU A CA 1
ATOM 701 C C . LEU A 1 87 ? -8.901 -1.532 14.244 1.00 97.56 87 LEU A C 1
ATOM 703 O O . LEU A 1 87 ? -9.310 -1.406 15.399 1.00 97.56 87 LEU A O 1
ATOM 707 N N . CYS A 1 88 ? -9.741 -1.639 13.215 1.00 94.75 88 CYS A N 1
ATOM 708 C CA . CYS A 1 88 ? -11.186 -1.587 13.372 1.00 94.75 88 CYS A CA 1
ATOM 709 C C . CYS A 1 88 ? -11.802 -2.992 13.491 1.00 94.75 88 CYS A C 1
ATOM 711 O O . CYS A 1 88 ? -11.196 -4.004 13.152 1.00 94.75 88 CYS A O 1
ATOM 713 N N . GLN A 1 89 ? -13.047 -3.056 13.970 1.00 96.81 89 GLN A N 1
ATOM 714 C CA . GLN A 1 89 ? -13.807 -4.309 14.117 1.00 96.81 89 GLN A CA 1
ATOM 715 C C . GLN A 1 89 ? -14.448 -4.793 12.805 1.00 96.81 89 GLN A C 1
ATOM 717 O O . GLN A 1 89 ? -15.184 -5.773 12.807 1.00 96.81 89 GLN A O 1
ATOM 722 N N . LYS A 1 90 ? -14.202 -4.091 11.695 1.00 97.81 90 LYS A N 1
ATOM 723 C CA . LYS A 1 90 ? -14.733 -4.408 10.367 1.00 97.81 90 LYS A CA 1
ATOM 724 C C . LYS A 1 90 ? -13.613 -4.873 9.454 1.00 97.81 90 LYS A C 1
ATOM 726 O O . LYS A 1 90 ? -12.464 -4.466 9.615 1.00 97.81 90 LYS A O 1
ATOM 731 N N . GLN A 1 91 ? -13.944 -5.674 8.452 1.00 97.88 91 GLN A N 1
ATOM 732 C CA . GLN A 1 91 ? -12.989 -5.967 7.384 1.00 97.88 91 GLN A CA 1
ATOM 733 C C . GLN A 1 91 ? -12.725 -4.709 6.547 1.00 97.88 91 GLN A C 1
ATOM 735 O O . GLN A 1 91 ? -13.626 -3.891 6.334 1.00 97.88 91 GLN A O 1
ATOM 740 N N . ILE A 1 92 ? -11.484 -4.553 6.086 1.00 98.31 92 ILE A N 1
ATOM 741 C CA . ILE A 1 92 ? -11.029 -3.426 5.264 1.00 98.31 92 ILE A CA 1
ATOM 742 C C . ILE A 1 92 ? -10.491 -3.957 3.941 1.00 98.31 92 ILE A C 1
ATOM 744 O O . ILE A 1 92 ? -9.737 -4.923 3.930 1.00 98.31 92 ILE A O 1
ATOM 748 N N . ARG A 1 93 ? -10.821 -3.296 2.834 1.00 97.50 93 ARG A N 1
ATOM 749 C CA . ARG A 1 93 ? -10.232 -3.565 1.522 1.00 97.50 93 ARG A CA 1
ATOM 750 C C . ARG A 1 93 ? -9.593 -2.306 0.962 1.00 97.50 93 ARG A C 1
ATOM 752 O O . ARG A 1 93 ? -10.213 -1.241 0.956 1.00 97.50 93 ARG A O 1
ATOM 759 N N . VAL A 1 94 ? -8.380 -2.442 0.437 1.00 97.62 94 VAL A N 1
ATOM 760 C CA . VAL A 1 94 ? -7.707 -1.379 -0.319 1.00 97.62 94 VAL A CA 1
ATOM 761 C C . VAL A 1 94 ? -8.234 -1.385 -1.754 1.00 97.62 94 VAL A C 1
ATOM 763 O O . VAL A 1 94 ? -8.222 -2.409 -2.432 1.00 97.62 94 VAL A O 1
ATOM 766 N N . LYS A 1 95 ? -8.721 -0.234 -2.221 1.00 95.94 95 LYS A N 1
ATOM 767 C CA . LYS A 1 95 ? -9.209 -0.038 -3.596 1.00 95.94 95 LYS A CA 1
ATOM 768 C C . LYS A 1 95 ? -8.085 0.366 -4.545 1.00 95.94 95 LYS A C 1
ATOM 770 O O . LYS A 1 95 ? -8.060 -0.067 -5.693 1.00 95.94 95 LYS A O 1
ATOM 775 N N . LYS A 1 96 ? -7.207 1.242 -4.063 1.00 94.38 96 LYS A N 1
ATOM 776 C CA . LYS A 1 96 ? -6.047 1.770 -4.778 1.00 94.38 96 LYS A CA 1
ATOM 777 C C . LYS A 1 96 ? -5.048 2.346 -3.780 1.00 94.38 96 LYS A C 1
ATOM 779 O O . LYS A 1 96 ? -5.435 2.704 -2.665 1.00 94.38 96 LYS A O 1
ATOM 784 N N . PHE A 1 97 ? -3.790 2.460 -4.174 1.00 94.62 97 PHE A N 1
ATOM 785 C CA . PHE A 1 97 ? -2.740 3.032 -3.333 1.00 94.62 97 PHE A CA 1
ATOM 786 C C . PHE A 1 97 ? -1.625 3.635 -4.186 1.00 94.62 97 PHE A C 1
ATOM 788 O O . PHE A 1 97 ? -1.526 3.343 -5.377 1.00 94.62 97 PHE A O 1
ATOM 795 N N . ALA A 1 98 ? -0.817 4.515 -3.605 1.00 92.56 98 ALA A N 1
ATOM 796 C CA . ALA A 1 98 ? 0.309 5.126 -4.301 1.00 92.56 98 ALA A CA 1
ATOM 797 C C . ALA A 1 98 ? 1.351 5.695 -3.338 1.00 92.56 98 ALA A C 1
ATOM 799 O O . ALA A 1 98 ? 1.048 6.029 -2.190 1.00 92.56 98 ALA A O 1
ATOM 800 N N . GLY A 1 99 ? 2.570 5.829 -3.857 1.00 91.31 99 GLY A N 1
ATOM 801 C CA . GLY A 1 99 ? 3.630 6.619 -3.255 1.00 91.31 99 GLY A CA 1
ATOM 802 C C . GLY A 1 99 ? 3.500 8.085 -3.661 1.00 91.31 99 GLY A C 1
ATOM 803 O O . GLY A 1 99 ? 3.137 8.408 -4.794 1.00 91.31 99 GLY A O 1
ATOM 804 N N . TYR A 1 100 ? 3.800 8.971 -2.724 1.00 89.88 100 TYR A N 1
ATOM 805 C CA . TYR A 1 100 ? 3.844 10.413 -2.906 1.00 89.88 100 TYR A CA 1
ATOM 806 C C . TYR A 1 100 ? 5.223 10.921 -2.498 1.00 89.88 100 TYR A C 1
ATOM 808 O O . TYR A 1 100 ? 5.826 10.425 -1.548 1.00 89.88 100 TYR A O 1
ATOM 816 N N . SER A 1 101 ? 5.724 11.931 -3.198 1.00 87.19 101 SER A N 1
ATOM 817 C CA . SER A 1 101 ? 6.975 12.613 -2.864 1.00 87.19 101 SER A CA 1
ATOM 818 C C . SER A 1 101 ? 6.694 14.061 -2.492 1.00 87.19 101 SER A C 1
ATOM 820 O O . SER A 1 101 ? 5.774 14.687 -3.024 1.00 87.19 101 SER A O 1
ATOM 822 N N . GLN A 1 102 ? 7.479 14.600 -1.562 1.00 83.81 102 GLN A N 1
ATOM 823 C CA . GLN A 1 102 ? 7.320 15.983 -1.130 1.00 83.81 102 GLN A CA 1
ATOM 824 C C . GLN A 1 102 ? 7.923 16.958 -2.158 1.00 83.81 102 GLN A C 1
ATOM 826 O O . GLN A 1 102 ? 9.132 16.974 -2.380 1.00 83.81 102 GLN A O 1
ATOM 831 N N . HIS A 1 103 ? 7.093 17.836 -2.720 1.00 81.62 103 HIS A N 1
ATOM 832 C CA . HIS A 1 103 ? 7.488 18.927 -3.611 1.00 81.62 103 HIS A CA 1
ATOM 833 C C . HIS A 1 103 ? 6.917 20.250 -3.096 1.00 81.62 103 HIS A C 1
ATOM 835 O O . HIS A 1 103 ? 5.706 20.400 -2.962 1.00 81.62 103 HIS A O 1
ATOM 841 N N . TYR A 1 104 ? 7.789 21.218 -2.793 1.00 79.62 104 TYR A N 1
ATOM 842 C CA . TYR A 1 104 ? 7.400 22.547 -2.289 1.00 79.62 104 TYR A CA 1
ATOM 843 C C . TYR A 1 104 ? 6.432 22.509 -1.086 1.00 79.62 104 TYR A C 1
ATOM 845 O O . TYR A 1 104 ? 5.523 23.325 -0.984 1.00 79.62 104 TYR A O 1
ATOM 853 N N . GLY A 1 105 ? 6.620 21.544 -0.179 1.00 76.81 105 GLY A N 1
ATOM 854 C CA . GLY A 1 105 ? 5.779 21.371 1.013 1.00 76.81 105 GLY A CA 1
ATOM 855 C C . GLY A 1 105 ? 4.485 20.582 0.790 1.00 76.81 105 GLY A C 1
ATOM 856 O O . GLY A 1 105 ? 3.778 20.326 1.755 1.00 76.81 105 GLY A O 1
ATOM 857 N N . MET A 1 106 ? 4.197 20.145 -0.438 1.00 80.69 106 MET A N 1
ATOM 858 C CA . MET A 1 106 ? 3.024 19.333 -0.772 1.00 80.69 106 MET A CA 1
ATOM 859 C C . MET A 1 106 ? 3.434 17.908 -1.140 1.00 80.69 106 MET A C 1
ATOM 861 O O . MET A 1 106 ? 4.463 17.708 -1.785 1.00 80.69 106 MET A O 1
ATOM 865 N N . TYR A 1 107 ? 2.622 16.919 -0.773 1.00 85.00 107 TYR A N 1
ATOM 866 C CA . TYR A 1 107 ? 2.807 15.545 -1.233 1.00 85.00 107 TYR A CA 1
ATOM 867 C C . TYR A 1 107 ? 2.127 15.360 -2.583 1.00 85.00 107 TYR A C 1
ATOM 869 O O . TYR A 1 107 ? 0.910 15.504 -2.699 1.00 85.00 107 TYR A O 1
ATOM 877 N N . VAL A 1 108 ? 2.927 15.044 -3.600 1.00 87.06 108 VAL A N 1
ATOM 878 C CA . VAL A 1 108 ? 2.474 14.841 -4.978 1.00 87.06 108 VAL A CA 1
ATOM 879 C C . VAL A 1 108 ? 2.677 13.385 -5.364 1.00 87.06 108 VAL A C 1
ATOM 881 O O . VAL A 1 108 ? 3.714 12.804 -5.044 1.00 87.06 108 VAL A O 1
ATOM 884 N N . LEU A 1 109 ? 1.685 12.812 -6.048 1.00 87.44 109 LEU A N 1
ATOM 885 C CA . LEU A 1 109 ? 1.733 11.453 -6.582 1.00 87.44 109 LEU A CA 1
ATOM 886 C C . LEU A 1 109 ? 3.049 11.215 -7.342 1.00 87.44 109 LEU A C 1
ATOM 888 O O . LEU A 1 109 ? 3.376 11.948 -8.274 1.00 87.44 109 LEU A O 1
ATOM 892 N N . SER A 1 110 ? 3.794 10.194 -6.928 1.00 85.00 110 SER A N 1
ATOM 893 C CA . SER A 1 110 ? 5.129 9.881 -7.435 1.00 85.00 110 SER A CA 1
ATOM 894 C C . SER A 1 110 ? 5.316 8.366 -7.442 1.00 85.00 110 SER A C 1
ATOM 896 O O . SER A 1 110 ? 5.821 7.759 -6.497 1.00 85.00 110 SER A O 1
ATOM 898 N N . THR A 1 111 ? 4.833 7.737 -8.510 1.00 83.12 111 THR A N 1
ATOM 899 C CA . THR A 1 111 ? 4.939 6.294 -8.751 1.00 83.12 111 THR A CA 1
ATOM 900 C C . THR A 1 111 ? 5.582 6.050 -10.111 1.00 83.12 111 THR A C 1
ATOM 902 O O . THR A 1 111 ? 5.531 6.906 -10.996 1.00 83.12 111 THR A O 1
ATOM 905 N N . ILE A 1 112 ? 6.151 4.858 -10.312 1.00 78.50 112 ILE A N 1
ATOM 906 C CA . ILE A 1 112 ? 6.731 4.458 -11.606 1.00 78.50 112 ILE A CA 1
ATOM 907 C C . ILE A 1 112 ? 5.702 4.485 -12.748 1.00 78.50 112 ILE A C 1
ATOM 909 O O . ILE A 1 112 ? 6.052 4.687 -13.907 1.00 78.50 112 ILE A O 1
ATOM 913 N N . THR A 1 113 ? 4.421 4.330 -12.413 1.00 78.06 113 THR A N 1
ATOM 914 C CA . THR A 1 113 ? 3.312 4.302 -13.372 1.00 78.06 113 THR A CA 1
ATOM 915 C C . THR A 1 113 ? 2.765 5.697 -13.678 1.00 78.06 113 THR A C 1
ATOM 917 O O . THR A 1 113 ? 1.960 5.839 -14.592 1.00 78.06 113 THR A O 1
ATOM 920 N N . GLY A 1 114 ? 3.153 6.722 -12.907 1.00 76.62 114 GLY A N 1
ATOM 921 C CA . GLY A 1 114 ? 2.526 8.048 -12.941 1.00 76.62 114 GLY A CA 1
ATOM 922 C C . GLY A 1 114 ? 1.092 8.082 -12.392 1.00 76.62 114 GLY A C 1
ATOM 923 O O . GLY A 1 114 ? 0.463 9.139 -12.415 1.00 76.62 114 GLY A O 1
ATOM 924 N N . GLY A 1 115 ? 0.589 6.948 -11.890 1.00 85.44 115 GLY A N 1
ATOM 925 C CA . GLY A 1 115 ? -0.789 6.732 -11.468 1.00 85.44 115 GLY A CA 1
ATOM 926 C C . GLY A 1 115 ? -0.903 5.949 -10.157 1.00 85.44 115 GLY A C 1
ATOM 927 O O . GLY A 1 115 ? 0.080 5.694 -9.454 1.00 85.44 115 GLY A O 1
ATOM 928 N N . TYR A 1 116 ? -2.131 5.560 -9.823 1.00 90.06 116 TYR A N 1
ATOM 929 C CA . TYR A 1 116 ? -2.397 4.679 -8.690 1.00 90.06 116 TYR A CA 1
ATOM 930 C C . TYR A 1 116 ? -2.104 3.220 -9.033 1.00 90.06 116 TYR A C 1
ATOM 932 O O . TYR A 1 116 ? -2.409 2.762 -10.130 1.00 90.06 116 TYR A O 1
ATOM 940 N N . PHE A 1 117 ? -1.612 2.471 -8.053 1.00 90.94 117 PHE A N 1
ATOM 941 C CA . PHE A 1 117 ? -1.646 1.015 -8.080 1.00 90.94 117 PHE A CA 1
ATOM 942 C C . PHE A 1 117 ? -3.049 0.518 -7.725 1.00 90.94 117 PHE A C 1
ATOM 944 O O . PHE A 1 117 ? -3.775 1.134 -6.935 1.00 90.94 117 PHE A O 1
ATOM 951 N N . THR A 1 118 ? -3.439 -0.602 -8.322 1.00 92.38 118 THR A N 1
ATOM 952 C CA . THR A 1 118 ? -4.791 -1.157 -8.223 1.00 92.38 118 THR A CA 1
ATOM 953 C C . THR A 1 118 ? -4.970 -2.042 -6.987 1.00 92.38 118 THR A C 1
ATOM 955 O O . THR A 1 118 ? -4.009 -2.444 -6.327 1.00 92.38 118 THR A O 1
ATOM 958 N N . ALA A 1 119 ? -6.218 -2.420 -6.694 1.00 93.94 119 ALA A N 1
ATOM 959 C CA . ALA A 1 119 ? -6.514 -3.451 -5.698 1.00 93.94 119 ALA A CA 1
ATOM 960 C C . ALA A 1 119 ? -5.850 -4.803 -6.025 1.00 93.94 119 ALA A C 1
ATOM 962 O O . ALA A 1 119 ? -5.558 -5.568 -5.112 1.00 93.94 119 ALA A O 1
ATOM 963 N N . GLN A 1 120 ? -5.620 -5.110 -7.307 1.00 92.62 120 GLN A N 1
ATOM 964 C CA . GLN A 1 120 ? -4.911 -6.325 -7.704 1.00 92.62 120 GLN A CA 1
ATOM 965 C C . GLN A 1 120 ? -3.431 -6.249 -7.335 1.00 92.62 120 GLN A C 1
ATOM 967 O O . GLN A 1 120 ? -2.950 -7.148 -6.650 1.00 92.62 120 GLN A O 1
ATOM 972 N N . ASN A 1 121 ? -2.753 -5.148 -7.679 1.00 92.31 121 ASN A N 1
ATOM 973 C CA . ASN A 1 121 ? -1.360 -4.939 -7.272 1.00 92.31 121 ASN A CA 1
ATOM 974 C C . ASN A 1 121 ? -1.223 -5.031 -5.747 1.00 92.31 121 ASN A C 1
ATOM 976 O O . ASN A 1 121 ? -0.295 -5.648 -5.242 1.00 92.31 121 ASN A O 1
ATOM 980 N N . PHE A 1 122 ? -2.190 -4.483 -5.004 1.00 95.19 122 PHE A N 1
ATOM 981 C CA . PHE A 1 122 ? -2.191 -4.582 -3.548 1.00 95.19 122 PHE A CA 1
ATOM 982 C C . PHE A 1 122 ? -2.229 -6.039 -3.068 1.00 95.19 122 PHE A C 1
ATOM 984 O O . PHE A 1 122 ? -1.433 -6.419 -2.215 1.00 95.19 122 PHE A O 1
ATOM 991 N N . ARG A 1 123 ? -3.116 -6.879 -3.618 1.00 94.75 123 ARG A N 1
ATOM 992 C CA . ARG A 1 123 ? -3.180 -8.294 -3.220 1.00 94.75 123 ARG A CA 1
ATOM 993 C C . ARG A 1 123 ? -1.873 -9.027 -3.499 1.00 94.75 123 ARG A C 1
ATOM 995 O O . ARG A 1 123 ? -1.391 -9.752 -2.634 1.00 94.75 123 ARG A O 1
ATOM 1002 N N . GLU A 1 124 ? -1.299 -8.794 -4.674 1.00 91.50 124 GLU A N 1
ATOM 1003 C CA . GLU A 1 124 ? -0.049 -9.423 -5.101 1.00 91.50 124 GLU A CA 1
ATOM 1004 C C . GLU A 1 124 ? 1.128 -9.006 -4.209 1.00 91.50 124 GLU A C 1
ATOM 1006 O O . GLU A 1 124 ? 1.898 -9.855 -3.767 1.00 91.50 124 GLU A O 1
ATOM 1011 N N . TRP A 1 125 ? 1.251 -7.716 -3.891 1.00 92.75 125 TRP A N 1
ATOM 1012 C CA . TRP A 1 125 ? 2.397 -7.198 -3.136 1.00 92.75 125 TRP A CA 1
ATOM 1013 C C . TRP A 1 125 ? 2.318 -7.519 -1.642 1.00 92.75 125 TRP A C 1
ATOM 1015 O O . TRP A 1 125 ? 3.345 -7.717 -0.998 1.00 92.75 125 TRP A O 1
ATOM 1025 N N . TYR A 1 126 ? 1.105 -7.583 -1.086 1.00 95.25 126 TYR A N 1
ATOM 1026 C CA . TYR A 1 126 ? 0.873 -7.814 0.344 1.00 95.25 126 TYR A CA 1
ATOM 1027 C C . TYR A 1 126 ? 0.539 -9.275 0.678 1.00 95.25 126 TYR A C 1
ATOM 1029 O O . TYR A 1 126 ? 0.334 -9.591 1.851 1.00 95.25 126 TYR A O 1
ATOM 1037 N N . GLY A 1 127 ? 0.489 -10.159 -0.326 1.00 92.50 127 GLY A N 1
ATOM 1038 C CA . GLY A 1 127 ? 0.247 -11.592 -0.151 1.00 92.50 127 GLY A CA 1
ATOM 1039 C C . GLY A 1 127 ? -1.149 -11.919 0.385 1.00 92.50 127 GLY A C 1
ATOM 1040 O O . GLY A 1 127 ? -1.275 -12.722 1.307 1.00 92.50 127 GLY A O 1
ATOM 1041 N N . LEU A 1 128 ? -2.184 -11.263 -0.147 1.00 90.88 128 LEU A N 1
ATOM 1042 C CA . LEU A 1 128 ? -3.584 -11.491 0.233 1.00 90.88 128 LEU A CA 1
ATOM 1043 C C . LEU A 1 128 ? -4.287 -12.484 -0.701 1.00 90.88 128 LEU A C 1
ATOM 1045 O O . LEU A 1 128 ? -3.987 -12.546 -1.893 1.00 90.88 128 LEU A O 1
ATOM 1049 N N . ASP A 1 129 ? -5.284 -13.182 -0.154 1.00 87.88 129 ASP A N 1
ATOM 1050 C CA . ASP A 1 129 ? -6.213 -14.034 -0.905 1.00 87.88 129 ASP A CA 1
ATOM 1051 C C . ASP A 1 129 ? -7.064 -13.210 -1.897 1.00 87.88 129 ASP A C 1
ATOM 1053 O O . ASP A 1 129 ? -7.126 -11.979 -1.823 1.00 87.88 129 ASP A O 1
ATOM 1057 N N . GLU A 1 130 ? -7.754 -13.884 -2.826 1.00 83.25 130 GLU A N 1
ATOM 1058 C CA . GLU A 1 130 ? -8.470 -13.251 -3.950 1.00 83.25 130 GLU A CA 1
ATOM 1059 C C . GLU A 1 130 ? -9.485 -12.167 -3.546 1.00 83.25 130 GLU A C 1
ATOM 1061 O O . GLU A 1 130 ? -9.694 -11.209 -4.296 1.00 83.25 130 GLU A O 1
ATOM 1066 N N . ASP A 1 131 ? -10.099 -12.274 -2.364 1.00 87.44 131 ASP A N 1
ATOM 1067 C CA . ASP A 1 131 ? -11.103 -11.316 -1.890 1.00 87.44 131 ASP A CA 1
ATOM 1068 C C . ASP A 1 131 ? -10.508 -9.955 -1.461 1.00 87.44 131 ASP A C 1
ATOM 1070 O O . ASP A 1 131 ? -11.207 -8.931 -1.470 1.00 87.44 131 ASP A O 1
ATOM 1074 N N . GLY A 1 132 ? -9.202 -9.923 -1.163 1.00 92.75 132 GLY A N 1
ATOM 1075 C CA . GLY A 1 132 ? -8.438 -8.743 -0.769 1.00 92.75 132 GLY A CA 1
ATOM 1076 C C . GLY A 1 132 ? -8.849 -8.118 0.567 1.00 92.75 132 GLY A C 1
ATOM 1077 O O . GLY A 1 132 ? -8.532 -6.945 0.794 1.00 92.75 132 GLY A O 1
ATOM 1078 N N . TRP A 1 133 ? -9.569 -8.842 1.429 1.00 97.31 133 TRP A N 1
ATOM 1079 C CA . TRP A 1 133 ? -10.005 -8.326 2.727 1.00 97.31 133 TRP A CA 1
ATOM 1080 C C . TRP A 1 133 ? -8.931 -8.498 3.804 1.00 97.31 133 TRP A C 1
ATOM 1082 O O . TRP A 1 133 ? -8.414 -9.583 4.050 1.00 97.31 133 TRP A O 1
ATOM 1092 N N . ILE A 1 134 ? -8.648 -7.409 4.517 1.00 97.62 134 ILE A N 1
ATOM 1093 C CA . ILE A 1 134 ? -7.834 -7.394 5.730 1.00 97.62 134 ILE A CA 1
ATOM 1094 C C . ILE A 1 134 ? -8.785 -7.545 6.918 1.00 97.62 134 ILE A C 1
ATOM 1096 O O . ILE A 1 134 ? -9.589 -6.650 7.206 1.00 97.62 134 ILE A O 1
ATOM 1100 N N . LYS A 1 135 ? -8.704 -8.673 7.620 1.00 97.75 135 LYS A N 1
ATOM 1101 C CA . LYS A 1 135 ? -9.549 -8.991 8.780 1.00 97.75 135 LYS A CA 1
ATOM 1102 C C . LYS A 1 135 ? -9.224 -8.089 9.981 1.00 97.75 135 LYS A C 1
ATOM 1104 O O . LYS A 1 135 ? -8.099 -7.596 10.073 1.00 97.75 135 LYS A O 1
ATOM 1109 N N . PRO A 1 136 ? -10.166 -7.877 10.919 1.00 98.38 136 PRO A N 1
ATOM 1110 C CA . PRO A 1 136 ? -9.890 -7.170 12.171 1.00 98.38 136 PRO A CA 1
ATOM 1111 C C . PRO A 1 136 ? -8.641 -7.709 12.882 1.00 98.38 136 PRO A C 1
ATOM 1113 O O . PRO A 1 136 ? -8.509 -8.917 13.078 1.00 98.38 136 PRO A O 1
ATOM 1116 N N . GLY A 1 137 ? -7.707 -6.825 13.242 1.00 97.62 137 GLY A N 1
ATOM 1117 C CA . GLY A 1 137 ? -6.439 -7.174 13.894 1.00 97.62 137 GLY A CA 1
ATOM 1118 C C . GLY A 1 137 ? -5.375 -7.807 12.987 1.00 97.62 137 GLY A C 1
ATOM 1119 O O . GLY A 1 137 ? -4.247 -8.004 13.437 1.00 97.62 137 GLY A O 1
ATOM 1120 N N . GLN A 1 138 ? -5.691 -8.119 11.726 1.00 97.56 138 GLN A N 1
ATOM 1121 C CA . GLN A 1 138 ? -4.728 -8.693 10.788 1.00 97.56 138 GLN A CA 1
ATOM 1122 C C . GLN A 1 138 ? -3.665 -7.663 10.393 1.00 97.56 138 GLN A C 1
ATOM 1124 O O . GLN A 1 138 ? -3.941 -6.468 10.249 1.00 97.56 138 GLN A O 1
ATOM 1129 N N . ILE A 1 139 ? -2.453 -8.173 10.177 1.00 97.56 139 ILE A N 1
ATOM 1130 C CA . ILE A 1 139 ? -1.323 -7.437 9.623 1.00 97.56 139 ILE A CA 1
ATOM 1131 C C . ILE A 1 139 ? -1.000 -8.030 8.258 1.00 97.56 139 ILE A C 1
ATOM 1133 O O . ILE A 1 139 ? -0.846 -9.245 8.136 1.00 97.56 139 ILE A O 1
ATOM 1137 N N . VAL A 1 140 ? -0.883 -7.173 7.252 1.00 96.94 140 VAL A N 1
ATOM 1138 C CA . VAL A 1 140 ? -0.379 -7.538 5.924 1.00 96.94 140 VAL A CA 1
ATOM 1139 C C . VAL A 1 140 ? 0.834 -6.684 5.604 1.00 96.94 140 VAL A C 1
ATOM 1141 O O . VAL A 1 140 ? 0.870 -5.508 5.969 1.00 96.94 140 VAL A O 1
ATOM 1144 N N . THR A 1 141 ? 1.835 -7.268 4.950 1.00 95.25 141 THR A N 1
ATOM 1145 C CA . THR A 1 141 ? 3.130 -6.615 4.750 1.00 95.25 141 THR A CA 1
ATOM 1146 C C . THR A 1 141 ? 3.633 -6.836 3.338 1.00 95.25 141 THR A C 1
ATOM 1148 O O . THR A 1 141 ? 3.889 -7.971 2.947 1.00 95.25 141 THR A O 1
ATOM 1151 N N . ASP A 1 142 ? 3.864 -5.739 2.625 1.00 93.69 142 ASP A N 1
ATOM 1152 C CA . ASP A 1 142 ? 4.763 -5.739 1.482 1.00 93.69 142 ASP A CA 1
ATOM 1153 C C . ASP A 1 142 ? 6.192 -5.682 2.013 1.00 93.69 142 ASP A C 1
ATOM 1155 O O . ASP A 1 142 ? 6.628 -4.691 2.610 1.00 93.69 142 ASP A O 1
ATOM 1159 N N . GLN A 1 143 ? 6.898 -6.795 1.839 1.00 89.25 143 GLN A N 1
ATOM 1160 C CA . GLN A 1 143 ? 8.264 -6.927 2.307 1.00 89.25 143 GLN A CA 1
ATOM 1161 C C . GLN A 1 143 ? 9.235 -6.144 1.430 1.00 89.25 143 GLN A C 1
ATOM 1163 O O . GLN A 1 143 ? 10.235 -5.716 1.978 1.00 89.25 143 GLN A O 1
ATOM 1168 N N . ASN A 1 144 ? 8.986 -5.977 0.125 1.00 85.81 144 ASN A N 1
ATOM 1169 C CA . ASN A 1 144 ? 9.941 -5.434 -0.853 1.00 85.81 144 ASN A CA 1
ATOM 1170 C C . ASN A 1 144 ? 9.479 -4.067 -1.378 1.00 85.81 144 ASN A C 1
ATOM 1172 O O . ASN A 1 144 ? 9.425 -3.842 -2.588 1.00 85.81 144 ASN A O 1
ATOM 1176 N N . ASN A 1 145 ? 9.144 -3.145 -0.481 1.00 84.44 145 ASN A N 1
ATOM 1177 C CA . ASN A 1 145 ? 8.604 -1.861 -0.888 1.00 84.44 145 ASN A CA 1
ATOM 1178 C C . ASN A 1 145 ? 9.711 -0.871 -1.297 1.00 84.44 145 ASN A C 1
ATOM 1180 O O . ASN A 1 145 ? 10.854 -0.922 -0.832 1.00 84.44 145 ASN A O 1
ATOM 1184 N N . TYR A 1 146 ? 9.351 0.066 -2.168 1.00 79.94 146 TYR A N 1
ATOM 1185 C CA . TYR A 1 146 ? 10.186 1.186 -2.568 1.00 79.94 146 TYR A CA 1
ATOM 1186 C C . TYR A 1 146 ? 10.037 2.371 -1.603 1.00 79.94 146 TYR A C 1
ATOM 1188 O O . TYR A 1 146 ? 8.939 2.718 -1.160 1.00 79.94 146 TYR A O 1
ATOM 1196 N N . SER A 1 147 ? 11.147 3.067 -1.354 1.00 77.25 147 SER A N 1
ATOM 1197 C CA . SER A 1 147 ? 11.125 4.405 -0.767 1.00 77.25 147 SER A CA 1
ATOM 1198 C C . SER A 1 147 ? 12.170 5.300 -1.418 1.00 77.25 147 SER A C 1
ATOM 1200 O O . SER A 1 147 ? 13.347 4.950 -1.501 1.00 77.25 147 SER A O 1
ATOM 1202 N N . GLY A 1 148 ? 11.742 6.496 -1.818 1.00 68.44 148 GLY A N 1
ATOM 1203 C CA . GLY A 1 148 ? 12.625 7.633 -2.077 1.00 68.44 148 GLY A CA 1
ATOM 1204 C C . GLY A 1 148 ? 12.908 8.434 -0.800 1.00 68.44 148 GLY A C 1
ATOM 1205 O O . GLY A 1 148 ? 12.408 8.111 0.283 1.00 68.44 148 GLY A O 1
ATOM 1206 N N . SER A 1 149 ? 13.688 9.512 -0.917 1.00 64.69 149 SER A N 1
ATOM 1207 C CA . SER A 1 149 ? 13.804 10.507 0.152 1.00 64.69 149 SER A CA 1
ATOM 1208 C C . SER A 1 149 ? 12.445 11.189 0.361 1.00 64.69 149 SER A C 1
ATOM 1210 O O . SER A 1 149 ? 11.890 11.760 -0.573 1.00 64.69 149 SER A O 1
ATOM 1212 N N . LYS A 1 150 ? 11.907 11.125 1.588 1.00 74.25 150 LYS A N 1
ATOM 1213 C CA . LYS A 1 150 ? 10.599 11.703 1.962 1.00 74.25 150 LYS A CA 1
ATOM 1214 C C . LYS A 1 150 ? 9.423 11.158 1.136 1.00 74.25 150 LYS A C 1
ATOM 1216 O O . LYS A 1 150 ? 8.648 11.911 0.541 1.00 74.25 150 LYS A O 1
ATOM 1221 N N . CYS A 1 151 ? 9.336 9.832 1.071 1.00 83.12 151 CYS A N 1
ATOM 1222 C CA . CYS A 1 151 ? 8.213 9.122 0.469 1.00 83.12 151 CYS A CA 1
ATOM 1223 C C . CYS A 1 151 ? 7.052 9.003 1.466 1.00 83.12 151 CYS A C 1
ATOM 1225 O O . CYS A 1 151 ? 7.273 8.739 2.649 1.00 83.12 151 CYS A O 1
ATOM 1227 N N . TYR A 1 152 ? 5.823 9.151 0.979 1.00 89.31 152 TYR A N 1
ATOM 1228 C CA . TYR A 1 152 ? 4.598 8.956 1.744 1.00 89.31 152 TYR A CA 1
ATOM 1229 C C . TYR A 1 152 ? 3.700 7.956 1.019 1.00 89.31 152 TYR A C 1
ATOM 1231 O O . TYR A 1 152 ? 3.302 8.191 -0.121 1.00 89.31 152 TYR A O 1
ATOM 1239 N N . TRP A 1 153 ? 3.369 6.841 1.666 1.00 92.75 153 TRP A N 1
ATOM 1240 C CA . TRP A 1 153 ? 2.479 5.832 1.091 1.00 92.75 153 TRP A CA 1
ATOM 1241 C C . TRP A 1 153 ? 1.044 6.070 1.543 1.00 92.75 153 TRP A C 1
ATOM 1243 O O . TRP A 1 153 ? 0.783 6.199 2.739 1.00 92.75 153 TRP A O 1
ATOM 1253 N N . VAL A 1 154 ? 0.116 6.120 0.586 1.00 94.12 154 VAL A N 1
ATOM 1254 C CA . VAL A 1 154 ? -1.301 6.435 0.812 1.00 94.12 154 VAL A CA 1
ATOM 1255 C C . VAL A 1 154 ? -2.187 5.334 0.238 1.00 94.12 154 VAL A C 1
ATOM 1257 O O . VAL A 1 154 ? -1.997 4.904 -0.900 1.00 94.12 154 VAL A O 1
ATOM 1260 N N . TYR A 1 155 ? -3.187 4.915 1.011 1.00 96.00 155 TYR A N 1
ATOM 1261 C CA . TYR A 1 155 ? -4.104 3.816 0.721 1.00 96.00 155 TYR A CA 1
ATOM 1262 C C . TYR A 1 155 ? -5.546 4.298 0.804 1.00 96.00 155 TYR A C 1
ATOM 1264 O O . TYR A 1 155 ? -6.002 4.786 1.838 1.00 96.00 155 TYR A O 1
ATOM 1272 N N . PHE A 1 156 ? -6.286 4.098 -0.280 1.00 95.69 156 PHE A N 1
ATOM 1273 C CA . PHE A 1 156 ? -7.704 4.418 -0.371 1.00 95.69 156 PHE A CA 1
ATOM 1274 C C . PHE A 1 156 ? -8.494 3.151 -0.084 1.00 95.69 156 PHE A C 1
ATOM 1276 O O . PHE A 1 156 ? -8.395 2.162 -0.816 1.00 95.69 156 PHE A O 1
ATOM 1283 N N . CYS A 1 157 ? -9.271 3.179 0.988 1.00 97.44 157 CYS A N 1
ATOM 1284 C CA . CYS A 1 157 ? -9.832 1.992 1.604 1.00 97.44 157 CYS A CA 1
ATOM 1285 C C . CYS A 1 157 ? -11.356 2.054 1.673 1.00 97.44 157 CYS A C 1
ATOM 1287 O O . CYS A 1 157 ? -11.961 3.126 1.641 1.00 97.44 157 CYS A O 1
ATOM 1289 N N . VAL A 1 158 ? -11.972 0.883 1.804 1.00 97.75 158 VAL A N 1
ATOM 1290 C CA . VAL A 1 158 ? -13.398 0.724 2.089 1.00 97.75 158 VAL A CA 1
ATOM 1291 C C . VAL A 1 158 ? -13.591 -0.359 3.147 1.00 97.75 158 VAL A C 1
ATOM 1293 O O . VAL A 1 158 ? -12.919 -1.389 3.111 1.00 97.75 158 VAL A O 1
ATOM 1296 N N . THR A 1 159 ? -14.483 -0.136 4.108 1.00 97.94 159 THR A N 1
ATOM 1297 C CA . THR A 1 159 ? -14.881 -1.176 5.069 1.00 97.94 159 THR A CA 1
ATOM 1298 C C . THR A 1 159 ? -15.954 -2.091 4.479 1.00 97.94 159 THR A C 1
ATOM 1300 O O . THR A 1 159 ? -16.640 -1.716 3.530 1.00 97.94 159 THR A O 1
ATOM 1303 N N . GLU A 1 160 ? -16.193 -3.259 5.076 1.00 97.06 160 GLU A N 1
ATOM 1304 C CA . GLU A 1 160 ? -17.290 -4.153 4.651 1.00 97.06 160 GLU A CA 1
ATOM 1305 C C . GLU A 1 160 ? -18.687 -3.506 4.728 1.00 97.06 160 GLU A C 1
ATOM 1307 O O . GLU A 1 160 ? -19.603 -3.915 4.024 1.00 97.06 160 GLU A O 1
ATOM 1312 N N . SER A 1 161 ? -18.852 -2.448 5.533 1.00 96.12 161 SER A N 1
ATOM 1313 C CA . SER A 1 161 ? -20.094 -1.668 5.589 1.00 96.12 161 SER A CA 1
ATOM 1314 C C . SER A 1 161 ? -20.166 -0.548 4.543 1.00 96.12 161 SER A C 1
ATOM 1316 O O . SER A 1 161 ? -21.049 0.299 4.636 1.00 96.12 161 SER A O 1
ATOM 1318 N N . GLY A 1 162 ? -19.198 -0.460 3.629 1.00 96.50 162 GLY A N 1
ATOM 1319 C CA . GLY A 1 162 ? -19.139 0.558 2.578 1.00 96.50 162 GLY A CA 1
ATOM 1320 C C . GLY A 1 162 ? -18.573 1.919 2.999 1.00 96.50 162 GLY A C 1
ATOM 1321 O O . GLY A 1 162 ? -18.634 2.855 2.209 1.00 96.50 162 GLY A O 1
ATOM 1322 N N . LYS A 1 163 ? -18.013 2.069 4.212 1.00 96.31 163 LYS A N 1
ATOM 1323 C CA . LYS A 1 163 ? -17.385 3.341 4.621 1.00 96.31 163 LYS A CA 1
ATOM 1324 C C . LYS A 1 163 ? -16.046 3.490 3.905 1.00 96.31 163 LYS A C 1
ATOM 1326 O O . LYS A 1 163 ? -15.156 2.673 4.129 1.00 96.31 163 LYS A O 1
ATOM 1331 N N . GLU A 1 164 ? -15.896 4.539 3.106 1.00 96.38 164 GLU A N 1
ATOM 1332 C CA . GLU A 1 164 ? -14.622 4.899 2.481 1.00 96.38 164 GLU A CA 1
ATOM 1333 C C . GLU A 1 164 ? -13.769 5.770 3.410 1.00 96.38 164 GLU A C 1
ATOM 1335 O O . GLU A 1 164 ? -14.295 6.556 4.201 1.00 96.38 164 GLU A O 1
ATOM 1340 N N . PHE A 1 165 ? -12.449 5.604 3.340 1.00 95.25 165 PHE A N 1
ATOM 1341 C CA . PHE A 1 165 ? -11.476 6.418 4.069 1.00 95.25 165 PHE A CA 1
ATOM 1342 C C . PHE A 1 165 ? -10.093 6.323 3.413 1.00 95.25 165 PHE A C 1
ATOM 1344 O O . PHE A 1 165 ? -9.853 5.460 2.565 1.00 95.25 165 PHE A O 1
ATOM 1351 N N . VAL A 1 166 ? -9.176 7.202 3.815 1.00 94.94 166 VAL A N 1
ATOM 1352 C CA . VAL A 1 166 ? -7.794 7.220 3.325 1.00 94.94 166 VAL A CA 1
ATOM 1353 C C . VAL A 1 166 ? -6.847 7.143 4.515 1.00 94.94 166 VAL A C 1
ATOM 1355 O O . VAL A 1 166 ? -7.042 7.853 5.494 1.00 94.94 166 VAL A O 1
ATOM 1358 N N . ALA A 1 167 ? -5.847 6.274 4.435 1.00 95.69 167 ALA A N 1
ATOM 1359 C CA . ALA A 1 167 ? -4.826 6.093 5.462 1.00 95.69 167 ALA A CA 1
ATOM 1360 C C . ALA A 1 167 ? -3.439 6.108 4.818 1.00 95.69 167 ALA A C 1
ATOM 1362 O O . ALA A 1 167 ? -3.298 5.838 3.624 1.00 95.69 167 ALA A O 1
ATOM 1363 N N . GLY A 1 168 ? -2.403 6.405 5.588 1.00 94.06 168 GLY A N 1
ATOM 1364 C CA . GLY A 1 168 ? -1.052 6.462 5.057 1.00 94.06 168 GLY A CA 1
ATOM 1365 C C . GLY A 1 168 ? 0.001 6.772 6.104 1.00 94.06 168 GLY A C 1
ATOM 1366 O O . GLY A 1 168 ? -0.310 7.112 7.245 1.00 94.06 168 GLY A O 1
ATOM 1367 N N . ALA A 1 169 ? 1.258 6.629 5.702 1.00 90.50 169 ALA A N 1
ATOM 1368 C CA . ALA A 1 169 ? 2.396 6.942 6.549 1.00 90.50 169 ALA A CA 1
ATOM 1369 C C . ALA A 1 169 ? 3.563 7.497 5.736 1.00 90.50 169 ALA A C 1
ATOM 1371 O O . ALA A 1 169 ? 3.837 7.057 4.616 1.00 90.50 169 ALA A O 1
ATOM 1372 N N . GLU A 1 170 ? 4.277 8.432 6.357 1.00 86.88 170 GLU A N 1
ATOM 1373 C CA . GLU A 1 170 ? 5.552 8.934 5.864 1.00 86.88 170 GLU A CA 1
ATOM 1374 C C . GLU A 1 170 ? 6.679 7.971 6.240 1.00 86.88 170 GLU A C 1
ATOM 1376 O O . GLU A 1 170 ? 6.738 7.472 7.369 1.00 86.88 170 GLU A O 1
ATOM 1381 N N . PHE A 1 171 ? 7.630 7.775 5.327 1.00 79.62 171 PHE A N 1
ATOM 1382 C CA . PHE A 1 171 ? 8.956 7.332 5.723 1.00 79.62 171 PHE A CA 1
ATOM 1383 C C . PHE A 1 171 ? 9.709 8.488 6.388 1.00 79.62 171 PHE A C 1
ATOM 1385 O O . PHE A 1 171 ? 10.248 9.363 5.708 1.00 79.62 171 PHE A O 1
ATOM 1392 N N . ILE A 1 172 ? 9.817 8.459 7.713 1.00 65.12 172 ILE A N 1
ATOM 1393 C CA . ILE A 1 172 ? 10.723 9.354 8.431 1.00 65.12 172 ILE A CA 1
ATOM 1394 C C . ILE A 1 172 ? 11.994 8.565 8.733 1.00 65.12 172 ILE A C 1
ATOM 1396 O O . ILE A 1 172 ? 11.999 7.671 9.582 1.00 65.12 172 ILE A O 1
ATOM 1400 N N . GLU A 1 173 ? 13.092 8.885 8.040 1.00 62.34 173 GLU A N 1
ATOM 1401 C CA . GLU A 1 173 ? 14.407 8.402 8.455 1.00 62.34 173 GLU A CA 1
ATOM 1402 C C . GLU A 1 173 ? 14.706 9.026 9.819 1.00 62.34 173 GLU A C 1
ATOM 1404 O O . GLU A 1 173 ? 15.001 10.217 9.927 1.00 62.34 173 GLU A O 1
ATOM 1409 N N . ILE A 1 174 ? 14.576 8.233 10.884 1.00 54.47 174 ILE A N 1
ATOM 1410 C CA . ILE A 1 174 ? 14.971 8.671 12.219 1.00 54.47 174 ILE A CA 1
ATOM 1411 C C . ILE A 1 174 ? 16.487 8.838 12.173 1.00 54.47 174 ILE A C 1
ATOM 1413 O O . ILE A 1 174 ? 17.238 7.860 12.218 1.00 54.47 174 ILE A O 1
ATOM 1417 N N . ASN A 1 175 ? 16.945 10.084 12.043 1.00 50.03 175 ASN A N 1
ATOM 1418 C CA . ASN A 1 175 ? 18.357 10.392 12.188 1.00 50.03 175 ASN A CA 1
ATOM 1419 C C . ASN A 1 175 ? 18.774 9.953 13.596 1.00 50.03 175 ASN A C 1
ATOM 1421 O O . ASN A 1 175 ? 18.120 10.344 14.569 1.00 50.03 175 ASN A O 1
ATOM 1425 N N . PRO A 1 176 ? 19.830 9.139 13.741 1.00 45.91 176 PRO A N 1
ATOM 1426 C CA . PRO A 1 176 ? 20.273 8.742 15.060 1.00 45.91 176 PRO A CA 1
ATOM 1427 C C . PRO A 1 176 ? 20.635 9.985 15.876 1.00 45.91 176 PRO A C 1
ATOM 1429 O O . PRO A 1 176 ? 21.372 10.852 15.407 1.00 45.91 176 PRO A O 1
ATOM 1432 N N . TRP A 1 177 ? 20.134 10.053 17.107 1.00 46.56 177 TRP A N 1
ATOM 1433 C CA . TRP A 1 177 ? 20.325 11.155 18.059 1.00 46.56 177 TRP A CA 1
ATOM 1434 C C . TRP A 1 177 ? 21.801 11.515 18.326 1.00 46.56 177 TRP A C 1
ATOM 1436 O O . TRP A 1 177 ? 22.088 12.601 18.819 1.00 46.56 177 TRP A O 1
ATOM 1446 N N . TRP A 1 178 ? 22.745 10.643 17.961 1.00 54.81 178 TRP A N 1
ATOM 1447 C CA . TRP A 1 178 ? 24.189 10.861 18.071 1.00 54.81 178 TRP A CA 1
ATOM 1448 C C . TRP A 1 178 ? 24.821 11.635 16.901 1.00 54.81 178 TRP A C 1
ATOM 1450 O O . TRP A 1 178 ? 26.007 11.929 16.959 1.00 54.81 178 TRP A O 1
ATOM 1460 N N . LYS A 1 179 ? 24.073 11.994 15.848 1.00 43.75 179 LYS A N 1
ATOM 1461 C CA . LYS A 1 179 ? 24.583 12.837 14.743 1.00 43.75 179 LYS A CA 1
ATOM 1462 C C . LYS A 1 179 ? 24.454 14.351 14.983 1.00 43.75 179 LYS A C 1
ATOM 1464 O O . LYS A 1 179 ? 24.748 15.129 14.081 1.00 43.75 179 LYS A O 1
ATOM 1469 N N . PHE A 1 180 ? 24.009 14.760 16.170 1.00 45.28 180 PHE A N 1
ATOM 1470 C CA . PHE A 1 180 ? 23.829 16.165 16.559 1.00 45.28 180 PHE A CA 1
ATOM 1471 C C . PHE A 1 180 ? 24.779 16.621 17.685 1.00 45.28 180 PHE A C 1
ATOM 1473 O O . PHE A 1 180 ? 24.518 17.650 18.306 1.00 45.28 180 PHE A O 1
ATOM 1480 N N . TRP A 1 181 ? 25.866 15.879 17.932 1.00 42.19 181 TRP A N 1
ATOM 1481 C CA . TRP A 1 181 ? 26.918 16.219 18.899 1.00 42.19 181 TRP A CA 1
ATOM 1482 C C . TRP A 1 181 ? 28.299 16.112 18.259 1.00 42.19 181 TRP A C 1
ATOM 1484 O O . TRP A 1 181 ? 28.530 15.106 17.551 1.00 42.19 181 TRP A O 1
#

pLDDT: mean 81.78, std 15.48, range [38.41, 98.38]

Sequence (181 aa):
MSGVKESFCIDDVRSFIIAYPSGELLDGELVFYPLPEEIFYIKNEKIKSEIIIPENLEDGNQLLKVLHKKEANEQRKGYYSTSLINLCQKQIRVKKFAGYSQHYGMYVLSTITGGYFTAQNFREWYGLDEDGWIKPGQIVTDQNNYSGSKCYWVYFCVTESGKEFVAGAEFIEINPWWKFW